Protein AF-A0A8S9ZVT7-F1 (afdb_monomer_lite)

pLDDT: mean 70.71, std 16.72, range [32.19, 93.0]

Secondary structure (DSSP, 8-state):
-------EEEEBTTT--EEEEPTTT------------HHHHHHHHTTSTTEEEEEEEEEEEEEEEEEEETT-S--EEEEEEEEEEEEEEEEE--------------

Structure (mmCIF, N/CA/C/O backbone):
data_AF-A0A8S9ZVT7-F1
#
_entry.id   AF-A0A8S9ZVT7-F1
#
loop_
_atom_site.group_PDB
_atom_site.id
_atom_site.type_symbol
_atom_site.label_atom_id
_atom_site.label_alt_id
_atom_site.label_comp_id
_atom_site.label_asym_id
_atom_site.label_entity_id
_atom_site.label_seq_id
_atom_site.pdbx_PDB_ins_code
_atom_site.Cartn_x
_atom_site.Cartn_y
_atom_site.Cartn_z
_atom_site.occupancy
_atom_site.B_iso_or_equiv
_atom_site.auth_seq_id
_atom_site.auth_comp_id
_atom_site.auth_asym_id
_atom_site.auth_atom_id
_atom_site.pdbx_PDB_model_num
ATOM 1 N N . ASN A 1 1 ? 22.870 16.743 -2.701 1.00 32.75 1 ASN A N 1
ATOM 2 C CA . ASN A 1 1 ? 21.561 17.256 -2.237 1.00 32.75 1 ASN A CA 1
ATOM 3 C C . ASN A 1 1 ? 20.434 16.301 -2.617 1.00 32.75 1 ASN A C 1
ATOM 5 O O . ASN A 1 1 ? 19.652 16.605 -3.507 1.00 32.75 1 ASN A O 1
ATOM 9 N N . TYR A 1 2 ? 20.340 15.146 -1.952 1.00 32.19 2 TYR A N 1
ATOM 10 C CA . TYR A 1 2 ? 19.190 14.242 -2.072 1.00 32.19 2 TYR A CA 1
ATOM 11 C C . TYR A 1 2 ? 18.214 14.580 -0.942 1.00 32.19 2 TYR A C 1
ATOM 13 O O . TYR A 1 2 ? 18.304 14.031 0.151 1.00 32.19 2 TYR A O 1
ATOM 21 N N . LYS A 1 3 ? 17.343 15.571 -1.168 1.00 34.44 3 LYS A N 1
ATOM 22 C CA . LYS A 1 3 ? 16.241 15.876 -0.246 1.00 34.44 3 LYS A CA 1
ATOM 23 C C . LYS A 1 3 ? 15.295 14.673 -0.237 1.00 34.44 3 LYS A C 1
ATOM 25 O O . LYS A 1 3 ? 14.696 14.401 -1.270 1.00 34.44 3 LYS A O 1
ATOM 30 N N . ASN A 1 4 ? 15.231 13.970 0.895 1.00 43.09 4 ASN A N 1
ATOM 31 C CA . ASN A 1 4 ? 14.230 12.974 1.300 1.00 43.09 4 ASN A CA 1
ATOM 32 C C . ASN A 1 4 ? 13.422 12.364 0.144 1.00 43.09 4 ASN A C 1
ATOM 34 O O . ASN A 1 4 ? 12.259 12.694 -0.079 1.00 43.09 4 ASN A O 1
ATOM 38 N N . VAL A 1 5 ? 14.066 11.469 -0.602 1.00 47.78 5 VAL A N 1
ATOM 39 C CA . VAL A 1 5 ? 13.400 10.609 -1.580 1.00 47.78 5 VAL A CA 1
ATOM 40 C C . VAL A 1 5 ? 12.726 9.499 -0.779 1.00 47.78 5 VAL A C 1
ATOM 42 O O . VAL A 1 5 ? 13.372 8.518 -0.415 1.00 47.78 5 VAL A O 1
ATOM 45 N N . THR A 1 6 ? 11.443 9.659 -0.460 1.00 57.97 6 THR A N 1
ATOM 46 C CA . THR A 1 6 ? 10.650 8.568 0.117 1.00 57.97 6 THR A CA 1
ATOM 47 C C . THR A 1 6 ? 10.451 7.518 -0.970 1.00 57.97 6 THR A C 1
ATOM 49 O O . THR A 1 6 ? 9.569 7.641 -1.818 1.00 57.97 6 THR A O 1
ATOM 52 N N . ILE A 1 7 ? 11.322 6.508 -0.994 1.00 58.34 7 ILE A N 1
ATOM 53 C CA . ILE A 1 7 ? 11.128 5.329 -1.835 1.00 58.34 7 ILE A CA 1
ATOM 54 C C . ILE A 1 7 ? 9.928 4.580 -1.266 1.00 58.34 7 ILE A C 1
ATOM 56 O O . ILE A 1 7 ? 9.991 4.024 -0.170 1.00 58.34 7 ILE A O 1
ATOM 60 N N . LEU A 1 8 ? 8.835 4.570 -2.016 1.00 69.50 8 LEU A N 1
ATOM 61 C CA . LEU A 1 8 ? 7.634 3.843 -1.638 1.00 69.50 8 LEU A CA 1
ATOM 62 C C . LEU A 1 8 ? 7.718 2.441 -2.223 1.00 69.50 8 LEU A C 1
ATOM 64 O O . LEU A 1 8 ? 7.891 2.265 -3.433 1.00 69.50 8 LEU A O 1
ATOM 68 N N . ARG A 1 9 ? 7.609 1.448 -1.342 1.00 74.94 9 ARG A N 1
ATOM 69 C CA . ARG A 1 9 ? 7.396 0.057 -1.730 1.00 74.94 9 ARG A CA 1
ATOM 70 C C . ARG A 1 9 ? 5.899 -0.155 -1.906 1.00 74.94 9 ARG A C 1
ATOM 72 O O . ARG A 1 9 ? 5.117 0.218 -1.037 1.00 74.94 9 ARG A O 1
ATOM 79 N N . SER A 1 10 ? 5.519 -0.735 -3.031 1.00 87.38 10 SER A N 1
ATOM 80 C CA . SER A 1 10 ? 4.136 -1.085 -3.348 1.00 87.38 10 SER A CA 1
ATOM 81 C C . SER A 1 10 ? 4.099 -2.464 -4.012 1.00 87.38 10 SER A C 1
ATOM 83 O O . SER A 1 10 ? 5.127 -3.136 -4.096 1.00 87.38 10 SER A O 1
ATOM 85 N N . ILE A 1 11 ? 2.925 -2.896 -4.458 1.00 89.56 11 ILE A N 1
ATOM 86 C CA . ILE A 1 11 ? 2.687 -4.176 -5.121 1.00 89.56 11 ILE A CA 1
ATOM 87 C C . ILE A 1 11 ? 2.147 -3.891 -6.521 1.00 89.56 11 ILE A C 1
ATOM 89 O O . ILE A 1 11 ? 1.230 -3.083 -6.670 1.00 89.56 11 ILE A O 1
ATOM 93 N N . SER A 1 12 ? 2.722 -4.541 -7.530 1.00 91.38 12 SER A N 1
ATOM 94 C CA . SER A 1 12 ? 2.223 -4.544 -8.909 1.00 91.38 12 SER A CA 1
ATOM 95 C C . SER A 1 12 ? 0.922 -5.340 -8.999 1.00 91.38 12 SER A C 1
ATOM 97 O O . SER A 1 12 ? 0.839 -6.458 -8.497 1.00 91.38 12 SER A O 1
ATOM 99 N N . LYS A 1 13 ? -0.091 -4.792 -9.671 1.00 93.00 13 LYS A N 1
ATOM 100 C CA . LYS A 1 13 ? -1.354 -5.499 -9.915 1.00 93.00 13 LYS A CA 1
ATOM 101 C C . LYS A 1 13 ? -1.173 -6.666 -10.880 1.00 93.00 13 LYS A C 1
ATOM 103 O O . LYS A 1 13 ? -1.854 -7.674 -10.744 1.00 93.00 13 LYS A O 1
ATOM 108 N N . SER A 1 14 ? -0.296 -6.505 -11.868 1.00 91.25 14 SER A N 1
ATOM 109 C CA . SER A 1 14 ? -0.126 -7.485 -12.940 1.00 91.25 14 SER A CA 1
ATOM 110 C C . SER A 1 14 ? 0.690 -8.702 -12.505 1.00 91.25 14 SER A C 1
ATOM 112 O O . SER A 1 14 ? 0.447 -9.796 -13.006 1.00 91.25 14 SER A O 1
ATOM 114 N N . THR A 1 15 ? 1.650 -8.533 -11.590 1.00 89.94 15 THR A N 1
ATOM 115 C CA . THR A 1 15 ? 2.547 -9.623 -11.165 1.00 89.94 15 THR A CA 1
ATOM 116 C C . THR A 1 15 ? 2.471 -9.968 -9.684 1.00 89.94 15 THR A C 1
ATOM 118 O O . THR A 1 15 ? 3.109 -10.932 -9.271 1.00 89.94 15 THR A O 1
ATOM 121 N N . GLU A 1 16 ? 1.751 -9.185 -8.877 1.00 89.50 16 GLU A N 1
ATOM 122 C CA . GLU A 1 16 ? 1.674 -9.323 -7.412 1.00 89.50 16 GLU A CA 1
ATOM 123 C C . GLU A 1 16 ? 3.038 -9.213 -6.701 1.00 89.50 16 GLU A C 1
ATOM 125 O O . GLU A 1 16 ? 3.183 -9.525 -5.520 1.00 89.50 16 GLU A O 1
ATOM 130 N N . GLN A 1 17 ? 4.063 -8.719 -7.402 1.00 88.81 17 GLN A N 1
ATOM 131 C CA . GLN A 1 17 ? 5.409 -8.554 -6.862 1.00 88.81 17 GLN A CA 1
ATOM 132 C C . GLN A 1 17 ? 5.608 -7.174 -6.241 1.00 88.81 17 GLN A C 1
ATOM 134 O O . GLN A 1 17 ? 4.980 -6.186 -6.629 1.00 88.81 17 GLN A O 1
ATOM 139 N N . SER A 1 18 ? 6.550 -7.097 -5.299 1.00 87.81 18 SER A N 1
ATOM 140 C CA . SER A 1 18 ? 6.992 -5.826 -4.730 1.00 87.81 18 SER A CA 1
ATOM 141 C C . SER A 1 18 ? 7.698 -4.962 -5.776 1.00 87.81 18 SER A C 1
ATOM 143 O O . SER A 1 18 ? 8.582 -5.427 -6.497 1.00 87.81 18 SER A O 1
ATOM 145 N N . VAL A 1 19 ? 7.339 -3.683 -5.819 1.00 87.25 19 VAL A N 1
ATOM 146 C CA . VAL A 1 19 ? 7.861 -2.702 -6.777 1.00 87.25 19 VAL A CA 1
ATOM 147 C C . VAL A 1 19 ? 8.306 -1.428 -6.078 1.00 87.25 19 VAL A C 1
ATOM 149 O O . VAL A 1 19 ? 7.817 -1.086 -4.997 1.00 87.25 19 VAL A O 1
ATOM 152 N N . TYR A 1 20 ? 9.226 -0.713 -6.722 1.00 82.94 20 TYR A N 1
ATOM 153 C CA . TYR A 1 20 ? 9.694 0.589 -6.270 1.00 82.94 20 TYR A CA 1
ATOM 154 C C . TYR A 1 20 ? 9.077 1.702 -7.106 1.00 82.94 20 TYR A C 1
ATOM 156 O O . TYR A 1 20 ? 9.123 1.677 -8.339 1.00 82.94 20 TYR A O 1
ATOM 164 N N . LEU A 1 21 ? 8.537 2.703 -6.415 1.00 77.19 21 LEU A N 1
ATOM 165 C CA . LEU A 1 21 ? 8.021 3.915 -7.037 1.00 77.19 21 LEU A CA 1
ATOM 166 C C . LEU A 1 21 ? 9.091 4.997 -7.003 1.00 77.19 21 LEU A C 1
ATOM 168 O O . LEU A 1 21 ? 9.556 5.393 -5.933 1.00 77.19 21 LEU A O 1
ATOM 172 N N . HIS A 1 22 ? 9.492 5.465 -8.184 1.00 67.12 22 HIS A N 1
ATOM 173 C CA . HIS A 1 22 ? 10.507 6.499 -8.304 1.00 67.12 22 HIS A CA 1
ATOM 174 C C . HIS A 1 22 ? 9.853 7.894 -8.285 1.00 67.12 22 HIS A C 1
ATOM 176 O O . HIS A 1 22 ? 9.095 8.225 -9.201 1.00 67.12 22 HIS A O 1
ATOM 182 N N . PRO A 1 23 ? 10.161 8.761 -7.305 1.00 64.12 23 PRO A N 1
ATOM 183 C CA . PRO A 1 23 ? 9.426 10.014 -7.101 1.00 64.12 23 PRO A CA 1
ATOM 184 C C . PRO A 1 23 ? 9.638 11.067 -8.199 1.00 64.12 23 PRO A C 1
ATOM 186 O O . PRO A 1 23 ? 8.905 12.049 -8.251 1.00 64.12 23 PRO A O 1
ATOM 189 N N . GLN A 1 24 ? 10.615 10.884 -9.095 1.00 66.69 24 GLN A N 1
ATOM 190 C CA . GLN A 1 24 ? 10.804 11.790 -10.239 1.00 66.69 24 GLN A CA 1
ATOM 191 C C . GLN A 1 24 ? 9.754 11.601 -11.342 1.00 66.69 24 GLN A C 1
ATOM 193 O O . GLN A 1 24 ? 9.502 12.540 -12.092 1.00 66.69 24 GLN A O 1
ATOM 198 N N . HIS A 1 25 ? 9.136 10.421 -11.438 1.00 63.84 25 HIS A N 1
ATOM 199 C CA . HIS A 1 25 ? 8.148 10.120 -12.481 1.00 63.84 25 HIS A CA 1
ATOM 200 C C . HIS A 1 25 ? 6.710 10.180 -11.973 1.00 63.84 25 HIS A C 1
ATOM 202 O O . HIS A 1 25 ? 5.780 10.226 -12.777 1.00 63.84 25 HIS A O 1
ATOM 208 N N . SER A 1 26 ? 6.526 10.231 -10.652 1.00 64.81 26 SER A N 1
ATOM 209 C CA . SER A 1 26 ? 5.208 10.094 -10.054 1.00 64.81 26 SER A CA 1
ATOM 210 C C . SER A 1 26 ? 5.080 10.937 -8.793 1.00 64.81 26 SER A C 1
ATOM 212 O O . SER A 1 26 ? 5.772 10.719 -7.798 1.00 64.81 26 SER A O 1
ATOM 214 N N . LYS A 1 27 ? 4.167 11.910 -8.834 1.00 73.75 27 LYS A N 1
ATOM 215 C CA . LYS A 1 27 ? 3.747 12.677 -7.659 1.00 73.75 27 LYS A CA 1
ATOM 216 C C . LYS A 1 27 ? 2.480 12.038 -7.111 1.00 73.75 27 LYS A C 1
ATOM 218 O O . LYS A 1 27 ? 1.408 12.213 -7.683 1.00 73.75 27 LYS A O 1
ATOM 223 N N . PHE A 1 28 ? 2.614 11.294 -6.021 1.00 74.62 28 PHE A N 1
ATOM 224 C CA . PHE A 1 28 ? 1.477 10.720 -5.312 1.00 74.62 28 PHE A CA 1
ATOM 225 C C . PHE A 1 28 ? 1.212 11.506 -4.036 1.00 74.62 28 PHE A C 1
ATOM 227 O O . PHE A 1 28 ? 2.144 11.840 -3.306 1.00 74.62 28 PHE A O 1
ATOM 234 N N . GLN A 1 29 ? -0.061 11.759 -3.757 1.00 76.38 29 GLN A N 1
ATOM 235 C CA . GLN A 1 29 ? -0.500 12.078 -2.408 1.00 76.38 29 GLN A CA 1
ATOM 236 C C . GLN A 1 29 ? -0.759 10.752 -1.699 1.00 76.38 29 GLN A C 1
ATOM 238 O O . GLN A 1 29 ? -1.537 9.935 -2.190 1.00 76.38 29 GLN A O 1
ATOM 243 N N . ILE A 1 30 ? -0.052 10.523 -0.598 1.00 78.31 30 ILE A N 1
ATOM 244 C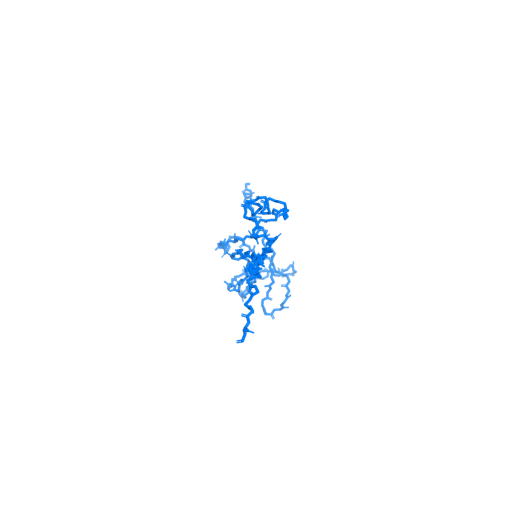 CA . ILE A 1 30 ? -0.122 9.280 0.163 1.00 78.31 30 ILE A CA 1
ATOM 245 C C . ILE A 1 30 ? -0.479 9.628 1.591 1.00 78.31 30 ILE A C 1
ATOM 247 O O . ILE A 1 30 ? 0.142 10.506 2.191 1.00 78.31 30 ILE A O 1
ATOM 251 N N . THR A 1 31 ? -1.461 8.907 2.110 1.00 81.44 31 THR A N 1
ATOM 252 C CA . THR A 1 31 ? -1.978 9.074 3.462 1.00 81.44 31 THR A CA 1
ATOM 253 C C . THR A 1 31 ? -1.919 7.716 4.131 1.00 81.44 31 THR A C 1
ATOM 255 O O . THR A 1 31 ? -2.433 6.742 3.587 1.00 81.44 31 THR A O 1
ATOM 258 N N . PHE A 1 32 ? -1.283 7.647 5.293 1.00 80.62 32 PHE A N 1
ATOM 259 C CA . PHE A 1 32 ? -1.297 6.465 6.144 1.00 80.62 32 PHE A CA 1
ATOM 260 C C . PHE A 1 32 ? -2.078 6.798 7.410 1.00 80.62 32 PHE A C 1
ATOM 262 O O . PHE A 1 32 ? -2.036 7.936 7.877 1.00 80.62 32 PHE A O 1
ATOM 269 N N . CYS A 1 33 ? -2.742 5.804 7.988 1.00 78.25 33 CYS A N 1
ATOM 270 C CA . CYS A 1 33 ? -3.140 5.854 9.378 1.00 78.25 33 CYS A CA 1
ATOM 271 C C . CYS A 1 33 ? -1.882 6.057 10.213 1.00 78.25 33 CYS A C 1
ATOM 273 O O . CYS A 1 33 ? -0.924 5.283 10.113 1.00 78.25 33 CYS A O 1
ATOM 275 N N . GLU A 1 34 ? -1.882 7.113 11.017 1.00 72.19 34 GLU A N 1
ATOM 276 C CA . GLU A 1 34 ? -0.874 7.276 12.043 1.00 72.19 34 GLU A CA 1
ATOM 277 C C . GLU A 1 34 ? -0.996 6.072 12.974 1.00 72.19 34 GLU A C 1
ATOM 279 O O . GLU A 1 34 ? -2.065 5.790 13.514 1.00 72.19 34 GLU A O 1
ATOM 284 N N . SER A 1 35 ? 0.092 5.322 13.128 1.00 59.38 35 SER A N 1
ATOM 285 C CA . SER A 1 35 ? 0.203 4.285 14.146 1.00 59.38 35 SER A CA 1
ATOM 286 C C . SER A 1 35 ? 0.357 4.956 15.510 1.00 59.38 35 SER A C 1
ATOM 288 O O . SER A 1 35 ? 1.353 4.755 16.201 1.00 59.38 35 SER A O 1
ATOM 290 N N . SER A 1 36 ? -0.596 5.813 15.883 1.00 50.25 36 SER A N 1
ATOM 291 C CA . SER A 1 36 ? -0.818 6.113 17.282 1.00 50.25 36 SER A CA 1
ATOM 292 C C . SER A 1 36 ? -1.172 4.776 17.905 1.00 50.25 36 SER A C 1
ATOM 294 O O . SER A 1 36 ? -2.131 4.136 17.465 1.00 50.25 36 SER A O 1
ATOM 296 N N . SER A 1 37 ? -0.368 4.336 18.873 1.00 49.12 37 SER A N 1
ATOM 297 C CA . SER A 1 37 ? -0.772 3.287 19.798 1.00 49.12 37 SER A CA 1
ATOM 298 C C . SER A 1 37 ? -2.243 3.504 20.135 1.00 49.12 37 SER A C 1
ATOM 300 O O . SER A 1 37 ? -2.669 4.651 20.308 1.00 49.12 37 SER A O 1
ATOM 302 N N . ASP A 1 38 ? -3.024 2.426 20.194 1.00 51.12 38 ASP A N 1
ATOM 303 C CA . ASP A 1 38 ? -4.460 2.465 20.495 1.00 51.12 38 ASP A CA 1
ATOM 304 C C . ASP A 1 38 ? -4.795 3.417 21.669 1.00 51.12 38 ASP A C 1
ATOM 306 O O . ASP A 1 38 ? -5.904 3.919 21.776 1.00 51.12 38 ASP A O 1
ATOM 310 N N . GLU A 1 39 ? -3.826 3.715 22.533 1.00 51.00 39 GLU A N 1
ATOM 311 C CA . GLU A 1 39 ? -3.832 4.669 23.637 1.00 51.00 39 GLU A CA 1
ATOM 312 C C . GLU A 1 39 ? -4.293 6.103 23.294 1.00 51.00 39 GLU A C 1
ATOM 314 O O . GLU A 1 39 ? -5.234 6.560 23.937 1.00 51.00 39 GLU A O 1
ATOM 319 N N . ILE A 1 40 ? -3.730 6.814 22.302 1.00 52.44 40 ILE A N 1
ATOM 320 C CA . ILE A 1 40 ? -4.046 8.256 22.099 1.00 52.44 40 ILE A CA 1
ATOM 321 C C . ILE A 1 40 ? -5.435 8.450 21.475 1.00 52.44 40 ILE A C 1
ATOM 323 O O . ILE A 1 40 ? -6.201 9.332 21.874 1.00 52.44 40 ILE A O 1
ATOM 327 N N . PHE A 1 41 ? -5.800 7.606 20.507 1.00 54.44 41 PHE A N 1
ATOM 328 C CA . PHE A 1 41 ? -7.137 7.655 19.916 1.00 54.44 41 PHE A CA 1
ATOM 329 C C . PHE A 1 41 ? -8.197 7.196 20.930 1.00 54.44 41 PHE A C 1
ATOM 331 O O . PHE A 1 41 ? -9.252 7.822 21.040 1.00 54.44 41 PHE A O 1
ATOM 338 N N . ASN A 1 42 ? -7.885 6.189 21.760 1.00 54.00 42 ASN A N 1
ATOM 339 C CA . ASN A 1 42 ? -8.755 5.802 22.869 1.00 54.00 42 ASN A CA 1
ATOM 340 C C . ASN A 1 42 ? -8.861 6.885 23.951 1.00 54.00 42 ASN A C 1
ATOM 342 O O . ASN A 1 42 ? -9.899 6.956 24.589 1.00 54.00 42 ASN A O 1
ATOM 346 N N . GLU A 1 43 ? -7.860 7.736 24.187 1.00 57.22 43 GLU A N 1
ATOM 347 C CA . GLU A 1 43 ? -7.976 8.842 25.154 1.00 57.22 43 GLU A CA 1
ATOM 348 C C . GLU A 1 43 ? -9.006 9.893 24.729 1.00 57.22 43 GLU A C 1
ATOM 350 O O . GLU A 1 43 ? -9.831 10.299 25.546 1.00 57.22 43 GLU A O 1
ATOM 355 N N . ASN A 1 44 ? -9.038 10.261 23.446 1.00 57.94 44 ASN A N 1
ATOM 356 C CA . ASN A 1 44 ? -10.059 11.178 22.928 1.00 57.94 44 ASN A CA 1
ATOM 357 C C . ASN A 1 44 ? -11.452 10.529 22.868 1.00 57.94 44 ASN A C 1
ATOM 359 O O . ASN A 1 44 ? -12.457 11.209 23.072 1.00 57.94 44 ASN A O 1
ATOM 363 N N . ILE A 1 45 ? -11.509 9.213 22.637 1.00 56.56 45 ILE A N 1
ATOM 364 C CA . ILE A 1 45 ? -12.745 8.420 22.650 1.00 56.56 45 ILE A CA 1
ATOM 365 C C . ILE A 1 45 ? -13.265 8.169 24.072 1.00 56.56 45 ILE A C 1
ATOM 367 O O . ILE A 1 45 ? -14.473 8.144 24.268 1.00 56.56 45 ILE A O 1
ATOM 371 N N . LYS A 1 46 ? -12.394 8.033 25.080 1.00 53.84 46 LYS A N 1
ATOM 372 C CA . LYS A 1 46 ? -12.769 7.801 26.490 1.00 53.84 46 LYS A CA 1
ATOM 373 C C . LYS A 1 46 ? -13.604 8.931 27.100 1.00 53.84 46 LYS A C 1
ATOM 375 O O . LYS A 1 46 ? -14.206 8.717 28.148 1.00 53.84 46 LYS A O 1
ATOM 380 N N . ASN A 1 47 ? -13.652 10.103 26.465 1.00 55.78 47 ASN A N 1
ATOM 381 C CA . ASN A 1 47 ? -14.573 11.176 26.847 1.00 55.78 47 ASN A CA 1
ATOM 382 C C . ASN A 1 47 ? -16.034 10.870 26.476 1.00 55.78 47 ASN A C 1
ATOM 384 O O . ASN A 1 47 ? -16.939 11.516 26.999 1.00 55.78 47 ASN A O 1
ATOM 388 N N . ASP A 1 48 ? -16.272 9.887 25.607 1.00 57.16 48 ASP A N 1
ATOM 389 C CA . ASP A 1 48 ? -17.594 9.356 25.313 1.00 57.16 48 ASP A CA 1
ATOM 390 C C . ASP A 1 48 ? -17.781 8.022 26.050 1.00 57.16 48 ASP A C 1
ATOM 392 O O . ASP A 1 48 ? -17.229 6.986 25.675 1.00 57.16 48 ASP A O 1
ATOM 396 N N . GLU A 1 49 ? -18.578 8.039 27.122 1.00 60.34 49 GLU A N 1
ATOM 397 C CA . GLU A 1 49 ? -18.843 6.867 27.972 1.00 60.34 49 GLU A CA 1
ATOM 398 C C . GLU A 1 49 ? -19.402 5.650 27.208 1.00 60.34 49 GLU A C 1
ATOM 400 O O . GLU A 1 49 ? -19.438 4.535 27.746 1.00 60.34 49 GLU A O 1
ATOM 405 N N . CYS A 1 50 ? -19.886 5.853 25.980 1.00 62.69 50 CYS A N 1
ATOM 406 C CA . CYS A 1 50 ? -20.474 4.812 25.151 1.00 62.69 50 CYS A CA 1
ATOM 407 C C . CYS A 1 50 ? -19.499 4.229 24.123 1.00 62.69 50 CYS A C 1
ATOM 409 O O . CYS A 1 50 ? -19.816 3.194 23.540 1.00 62.69 50 CYS A O 1
ATOM 411 N N . ALA A 1 51 ? -18.328 4.818 23.891 1.00 62.44 51 ALA A N 1
ATOM 412 C CA . ALA A 1 51 ? -17.377 4.310 22.909 1.00 62.44 51 ALA A CA 1
ATOM 413 C C . ALA A 1 51 ? -16.321 3.398 23.569 1.00 62.44 51 ALA A C 1
ATOM 415 O O . ALA A 1 51 ? -15.754 3.706 24.614 1.00 62.44 51 ALA A O 1
ATOM 416 N N . VAL A 1 52 ? -16.106 2.207 23.000 1.00 66.00 52 VAL A N 1
ATOM 417 C CA . VAL A 1 52 ? -15.360 1.110 23.658 1.00 66.00 52 VAL A CA 1
ATOM 418 C C . VAL A 1 52 ? -13.932 1.008 23.156 1.00 66.00 52 VAL A C 1
ATOM 420 O O . VAL A 1 52 ? -13.008 0.782 23.932 1.00 66.00 52 VAL A O 1
ATOM 423 N N . ASN A 1 53 ? -13.786 1.091 21.842 1.00 65.62 53 ASN A N 1
ATOM 424 C CA . ASN A 1 53 ? -12.527 1.074 21.127 1.00 65.62 53 ASN A CA 1
ATOM 425 C C . ASN A 1 53 ? -12.779 1.595 19.711 1.00 65.62 53 ASN A C 1
ATOM 427 O O . ASN A 1 53 ? -13.925 1.716 19.259 1.00 65.62 53 ASN A O 1
ATOM 431 N N . ALA A 1 54 ? -11.698 1.859 18.997 1.00 69.56 54 ALA A N 1
ATOM 432 C CA . ALA A 1 54 ? -11.757 2.049 17.568 1.00 69.56 54 ALA A CA 1
ATOM 433 C C . ALA A 1 54 ? -10.605 1.327 16.890 1.00 69.56 54 ALA A C 1
ATOM 435 O O . ALA A 1 54 ? -9.541 1.147 17.473 1.00 69.56 54 ALA A O 1
ATOM 436 N N . ASN A 1 55 ? -10.855 0.898 15.661 1.00 76.62 55 ASN A N 1
ATOM 437 C CA . ASN A 1 55 ? -9.877 0.222 14.831 1.00 76.62 55 ASN A CA 1
ATOM 438 C C . ASN A 1 55 ? -9.728 1.000 13.525 1.00 76.62 55 ASN A C 1
ATOM 440 O O . ASN A 1 55 ? -10.712 1.190 12.806 1.00 76.62 55 ASN A O 1
ATOM 444 N N . CYS A 1 56 ? -8.514 1.462 13.243 1.00 79.50 56 CYS A N 1
ATOM 445 C CA . CYS A 1 56 ? -8.200 2.240 12.054 1.00 79.50 56 CYS A CA 1
ATOM 446 C C . CYS A 1 56 ? -7.464 1.382 11.027 1.00 79.50 56 CYS A C 1
ATOM 448 O O . CYS A 1 56 ? -6.531 0.652 11.354 1.00 79.50 56 CYS A O 1
ATOM 450 N N . ALA A 1 57 ? -7.872 1.488 9.766 1.00 84.88 57 ALA A N 1
ATOM 451 C CA . ALA A 1 57 ? -7.269 0.769 8.657 1.00 84.88 57 ALA A CA 1
ATOM 452 C C . ALA A 1 57 ? -6.983 1.711 7.485 1.00 84.88 57 ALA A C 1
ATOM 454 O O . ALA A 1 57 ? -7.773 2.602 7.162 1.00 84.88 57 ALA A O 1
ATOM 455 N N . ASN A 1 58 ? -5.850 1.479 6.822 1.00 85.69 58 ASN A N 1
ATOM 456 C CA . ASN A 1 58 ? -5.505 2.177 5.589 1.00 85.69 58 ASN A CA 1
ATOM 457 C C . ASN A 1 58 ? -6.480 1.779 4.475 1.00 85.69 58 ASN A C 1
ATOM 459 O O . ASN A 1 58 ? -6.706 0.592 4.230 1.00 85.69 58 ASN A O 1
ATOM 463 N N . ILE A 1 59 ? -6.992 2.767 3.748 1.00 88.69 59 ILE A N 1
ATOM 464 C CA . ILE A 1 59 ? -7.701 2.554 2.490 1.00 88.69 59 ILE A CA 1
ATOM 465 C C . ILE A 1 59 ? -6.683 2.603 1.357 1.00 88.69 59 ILE A C 1
ATOM 467 O O . ILE A 1 59 ? -5.918 3.561 1.220 1.00 88.69 59 ILE A O 1
ATOM 471 N N . TYR A 1 60 ? -6.720 1.584 0.504 1.00 90.38 60 TYR A N 1
ATOM 472 C CA . TYR A 1 60 ? -5.819 1.457 -0.630 1.00 90.38 60 TYR A CA 1
ATOM 473 C C . TYR A 1 60 ? -6.536 1.661 -1.963 1.00 90.38 60 TYR A C 1
ATOM 475 O O . TYR A 1 60 ? -7.708 1.318 -2.127 1.00 90.38 60 TYR A O 1
ATOM 483 N N . ARG A 1 61 ? -5.799 2.167 -2.953 1.00 90.19 61 ARG A N 1
ATOM 484 C CA . ARG A 1 61 ? -6.261 2.334 -4.332 1.00 90.19 61 ARG A CA 1
ATOM 485 C C . ARG A 1 61 ? -5.206 1.857 -5.320 1.00 90.19 61 ARG A C 1
ATOM 487 O O . ARG A 1 61 ? -4.015 2.086 -5.136 1.00 90.19 61 ARG A O 1
ATOM 494 N N . TRP A 1 62 ? -5.675 1.256 -6.410 1.00 91.62 62 TRP A N 1
ATOM 495 C CA . TRP A 1 62 ? -4.853 0.964 -7.579 1.00 91.62 62 TRP A CA 1
ATOM 496 C C . TRP A 1 62 ? -4.616 2.229 -8.409 1.00 91.62 62 TRP A C 1
ATOM 498 O O . TRP A 1 62 ? -5.573 2.868 -8.858 1.00 91.62 62 TRP A O 1
ATOM 508 N N . VAL A 1 63 ? -3.351 2.575 -8.638 1.00 88.69 63 VAL A N 1
ATOM 509 C CA . VAL A 1 63 ? -2.937 3.762 -9.401 1.00 88.69 63 VAL A CA 1
ATOM 510 C C . VAL A 1 63 ? -2.008 3.349 -10.533 1.00 88.69 63 VAL A C 1
ATOM 512 O O . VAL A 1 63 ? -1.062 2.610 -10.300 1.00 88.69 63 VAL A O 1
ATOM 515 N N . ASN A 1 64 ? -2.273 3.822 -11.751 1.00 89.81 64 ASN A N 1
ATOM 516 C CA . ASN A 1 64 ? -1.428 3.549 -12.913 1.00 89.81 64 ASN A CA 1
ATOM 517 C C . ASN A 1 64 ? -0.173 4.431 -12.884 1.00 89.81 64 ASN A C 1
ATOM 519 O O . ASN A 1 64 ? -0.291 5.650 -12.740 1.00 89.81 64 ASN A O 1
ATOM 523 N N . THR A 1 65 ? 1.008 3.835 -13.012 1.00 87.38 65 THR A N 1
ATOM 524 C CA . THR A 1 65 ? 2.281 4.557 -12.979 1.00 87.38 65 THR A CA 1
ATOM 525 C C . THR A 1 65 ? 3.409 3.765 -13.626 1.00 87.38 65 THR A C 1
ATOM 527 O O . THR A 1 65 ? 3.372 2.541 -13.716 1.00 87.38 65 THR A O 1
ATOM 530 N N . LEU A 1 66 ? 4.482 4.473 -13.981 1.00 86.81 66 LEU A N 1
ATOM 531 C CA . LEU A 1 66 ? 5.766 3.848 -14.254 1.00 86.81 66 LEU A CA 1
ATOM 532 C C . LEU A 1 66 ? 6.357 3.277 -12.962 1.00 86.81 66 LEU A C 1
ATOM 534 O O . LEU A 1 66 ? 6.502 3.989 -11.964 1.00 86.81 66 LEU A O 1
ATOM 538 N N . ILE A 1 67 ? 6.695 1.994 -13.001 1.00 85.56 67 ILE A N 1
ATOM 539 C CA . ILE A 1 67 ? 7.286 1.231 -11.904 1.00 85.56 67 ILE A CA 1
ATOM 540 C C . ILE A 1 67 ? 8.599 0.603 -12.338 1.00 85.56 67 ILE A C 1
ATOM 542 O O . ILE A 1 67 ? 8.858 0.421 -13.528 1.00 85.56 67 ILE A O 1
ATOM 546 N N . ARG A 1 68 ? 9.405 0.217 -11.350 1.00 84.69 68 ARG A N 1
ATOM 547 C CA . ARG A 1 68 ? 10.612 -0.575 -11.559 1.00 84.69 68 ARG A CA 1
ATOM 548 C C . ARG A 1 68 ? 10.643 -1.742 -10.574 1.00 84.69 68 ARG A C 1
ATOM 550 O O . ARG A 1 68 ? 10.500 -1.544 -9.364 1.00 84.69 68 ARG A O 1
ATOM 557 N N . TYR A 1 69 ? 10.849 -2.952 -11.087 1.00 82.38 69 TYR A N 1
ATOM 558 C CA . TYR A 1 69 ? 11.092 -4.131 -10.252 1.00 82.38 69 TYR A CA 1
ATOM 559 C C . TYR A 1 69 ? 12.497 -4.087 -9.647 1.00 82.38 69 TYR A C 1
ATOM 561 O O . TYR A 1 69 ? 13.422 -3.538 -10.246 1.00 82.38 69 TYR A O 1
ATOM 569 N N . SER A 1 70 ? 12.678 -4.707 -8.477 1.00 75.25 70 SER A N 1
ATOM 570 C CA . SER A 1 70 ? 13.953 -4.720 -7.739 1.00 75.25 70 SER A CA 1
ATOM 571 C C . SER A 1 70 ? 15.156 -5.192 -8.562 1.00 75.25 70 SER A C 1
ATOM 573 O O . SER A 1 70 ? 16.267 -4.722 -8.333 1.00 75.25 70 SER A O 1
ATOM 575 N N . HIS A 1 71 ? 14.935 -6.095 -9.520 1.00 78.44 71 HIS A N 1
ATOM 576 C CA . HIS A 1 71 ? 15.979 -6.722 -10.334 1.00 78.44 71 HIS A CA 1
ATOM 577 C C . HIS A 1 71 ? 15.948 -6.311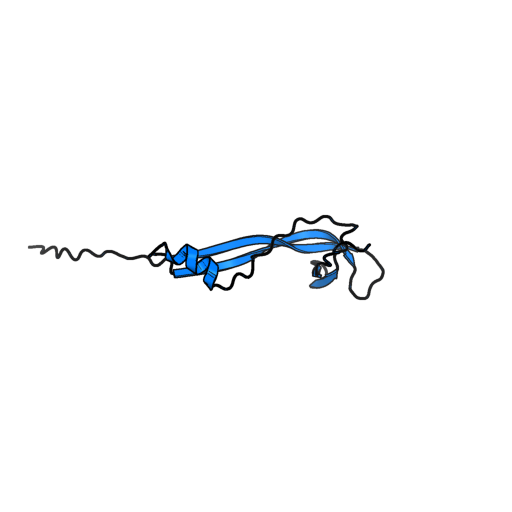 -11.815 1.00 78.44 71 HIS A C 1
ATOM 579 O O . HIS A 1 71 ? 16.668 -6.899 -12.614 1.00 78.44 71 HIS A O 1
ATOM 585 N N . SER A 1 72 ? 15.137 -5.316 -12.192 1.00 79.56 72 SER A N 1
ATOM 586 C CA . SER A 1 72 ? 15.046 -4.834 -13.577 1.00 79.56 72 SER A CA 1
ATOM 587 C C . SER A 1 72 ? 15.677 -3.449 -13.725 1.00 79.56 72 SER A C 1
ATOM 589 O O . SER A 1 72 ? 15.641 -2.642 -12.793 1.00 79.56 72 SER A O 1
ATOM 591 N N . SER A 1 73 ? 16.269 -3.152 -14.881 1.00 78.75 73 SER A N 1
ATOM 592 C CA . SER A 1 73 ? 16.652 -1.789 -15.287 1.00 78.75 73 SER A CA 1
ATOM 593 C C . SER A 1 73 ? 15.490 -1.006 -15.885 1.00 78.75 73 SER A C 1
ATOM 595 O O . SER A 1 73 ? 15.526 0.224 -15.894 1.00 78.75 73 SER A O 1
ATOM 597 N N . ASP A 1 74 ? 14.472 -1.716 -16.360 1.00 84.12 74 ASP A N 1
ATOM 598 C CA . ASP A 1 74 ? 13.463 -1.155 -17.241 1.00 84.12 74 ASP A CA 1
ATOM 599 C C . ASP A 1 74 ? 12.270 -0.649 -16.438 1.00 84.12 74 ASP A C 1
ATOM 601 O O . ASP A 1 74 ? 11.836 -1.267 -15.458 1.00 84.12 74 ASP A O 1
ATOM 605 N N . TYR A 1 75 ? 11.739 0.489 -16.878 1.00 84.12 75 TYR A N 1
ATOM 606 C CA . TYR A 1 75 ? 10.480 1.011 -16.375 1.00 84.12 75 TYR A CA 1
ATOM 607 C C . TYR A 1 75 ? 9.338 0.428 -17.187 1.00 84.12 75 TYR A C 1
ATOM 609 O O . TYR A 1 75 ? 9.355 0.472 -18.417 1.00 84.12 75 TYR A O 1
ATOM 617 N N . ILE A 1 76 ? 8.322 -0.064 -16.493 1.00 87.50 76 ILE A N 1
ATOM 618 C CA . ILE A 1 76 ? 7.087 -0.520 -17.122 1.00 87.50 76 ILE A CA 1
ATOM 619 C C . ILE A 1 76 ? 5.912 0.267 -16.563 1.00 87.50 76 ILE A C 1
ATOM 621 O O . ILE A 1 76 ? 5.958 0.730 -15.425 1.00 87.50 76 ILE A O 1
ATOM 625 N N . ASN A 1 77 ? 4.865 0.430 -17.361 1.00 88.88 77 ASN A N 1
ATOM 626 C CA . ASN A 1 77 ? 3.629 1.040 -16.896 1.00 88.88 77 ASN A CA 1
ATOM 627 C C . ASN A 1 77 ? 2.727 -0.041 -16.293 1.00 88.88 77 ASN A C 1
ATOM 629 O O . ASN A 1 77 ? 2.390 -0.998 -16.988 1.00 88.88 77 ASN A O 1
ATOM 633 N N . ASP A 1 78 ? 2.346 0.110 -15.029 1.00 90.94 78 ASP A N 1
ATOM 634 C CA . ASP A 1 78 ? 1.478 -0.841 -14.335 1.00 90.94 78 ASP A CA 1
ATOM 635 C C . ASP A 1 78 ? 0.664 -0.159 -13.226 1.00 90.94 78 ASP A C 1
ATOM 637 O O . ASP A 1 78 ? 0.948 0.962 -12.796 1.00 90.94 78 ASP A O 1
ATOM 641 N N . PHE A 1 79 ? -0.359 -0.853 -12.735 1.00 91.69 79 PHE A N 1
ATOM 642 C CA . PHE A 1 79 ? -1.115 -0.432 -11.566 1.00 91.69 79 PHE A CA 1
ATOM 643 C C . PHE A 1 79 ? -0.419 -0.868 -10.280 1.00 91.69 79 PHE A C 1
ATOM 645 O O . PHE A 1 79 ? -0.031 -2.024 -10.133 1.00 91.69 79 PHE A O 1
ATOM 652 N N . VAL A 1 80 ? -0.341 0.044 -9.315 1.00 91.12 80 VAL A N 1
ATOM 653 C CA . VAL A 1 80 ? 0.237 -0.205 -7.992 1.00 91.12 80 VAL A CA 1
ATOM 654 C C . VAL A 1 80 ? -0.723 0.127 -6.869 1.00 91.12 80 VAL A C 1
ATOM 656 O O . VAL A 1 80 ? -1.563 1.017 -7.010 1.00 91.12 80 VAL A O 1
ATOM 659 N N . LEU A 1 81 ? -0.599 -0.591 -5.756 1.00 91.31 81 LEU A N 1
ATOM 660 C CA . LEU A 1 81 ? -1.448 -0.407 -4.586 1.00 91.31 81 LEU A CA 1
ATOM 661 C C . LEU A 1 81 ? -0.885 0.676 -3.656 1.00 91.31 81 LEU A C 1
ATOM 663 O O . LEU A 1 81 ? 0.140 0.479 -2.999 1.00 91.31 81 LEU A O 1
ATOM 667 N N . LEU A 1 82 ? -1.558 1.820 -3.583 1.00 88.44 82 LEU A N 1
ATOM 668 C CA . LEU A 1 82 ? -1.142 2.951 -2.754 1.00 88.44 82 LEU A CA 1
ATOM 669 C C . LEU A 1 82 ? -2.163 3.245 -1.654 1.00 88.44 82 LEU A C 1
ATOM 671 O O . LEU A 1 82 ? -3.361 3.216 -1.942 1.00 88.44 82 LEU A O 1
ATOM 675 N N . PRO A 1 83 ? -1.726 3.552 -0.421 1.00 87.19 83 PRO A N 1
ATOM 676 C C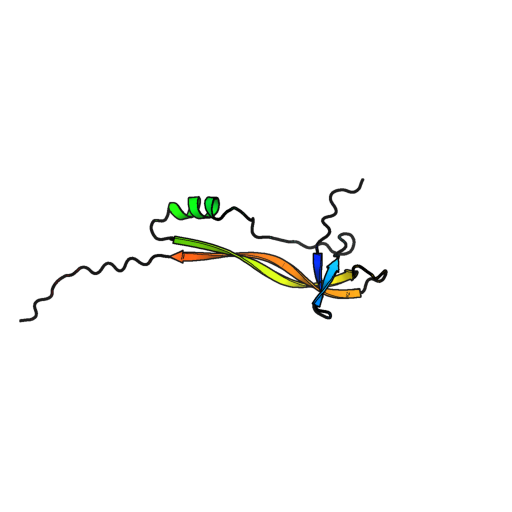A . PRO A 1 83 ? -2.621 4.019 0.624 1.00 87.19 83 PRO A CA 1
ATOM 677 C C . PRO A 1 83 ? -2.974 5.489 0.375 1.00 87.19 83 PRO A C 1
ATOM 679 O O . PRO A 1 83 ? -2.099 6.331 0.157 1.00 87.19 83 PRO A O 1
ATOM 682 N N . ILE A 1 84 ? -4.271 5.776 0.334 1.00 87.12 84 ILE A N 1
ATOM 683 C CA . ILE A 1 84 ? -4.804 7.096 -0.033 1.00 87.12 84 ILE A CA 1
ATOM 684 C C . ILE A 1 84 ? -5.544 7.773 1.112 1.00 87.12 84 ILE A C 1
ATOM 686 O O . ILE A 1 84 ? -5.691 8.994 1.097 1.00 87.12 84 ILE A O 1
ATOM 690 N N . ASP A 1 85 ? -6.005 6.991 2.084 1.00 85.50 85 ASP A N 1
ATOM 691 C CA . ASP A 1 85 ? -6.834 7.475 3.176 1.00 85.50 85 ASP A CA 1
ATOM 692 C C . ASP A 1 85 ? -6.743 6.537 4.388 1.00 85.50 85 ASP A C 1
ATOM 694 O O . ASP A 1 85 ? -6.219 5.422 4.290 1.00 85.50 85 ASP A O 1
ATOM 698 N N . CYS A 1 86 ? -7.278 6.982 5.518 1.00 84.25 86 CYS A N 1
ATOM 699 C CA . CYS A 1 86 ? -7.403 6.208 6.743 1.00 84.25 86 CYS A CA 1
ATOM 700 C C . CYS A 1 86 ? -8.864 6.197 7.198 1.00 84.25 86 CYS A C 1
ATOM 702 O O . CYS A 1 86 ? -9.481 7.249 7.351 1.00 84.25 86 CYS A O 1
ATOM 704 N N . LEU A 1 87 ? -9.414 5.009 7.450 1.00 83.62 87 LEU A N 1
ATOM 705 C CA . LEU A 1 87 ? -10.766 4.850 7.976 1.00 83.62 87 LEU A CA 1
ATOM 706 C C . LEU A 1 87 ? -10.718 4.222 9.362 1.00 83.62 87 LEU A C 1
ATOM 708 O O . LEU A 1 87 ? -10.173 3.134 9.526 1.00 83.62 87 LEU A O 1
ATOM 712 N N . CYS A 1 88 ? -11.352 4.875 10.332 1.00 79.44 88 CYS A N 1
ATOM 713 C CA . CYS A 1 88 ? -11.511 4.357 11.685 1.00 79.44 88 CYS A CA 1
ATOM 714 C C . CYS A 1 88 ? -12.950 3.898 11.921 1.00 79.44 88 CYS 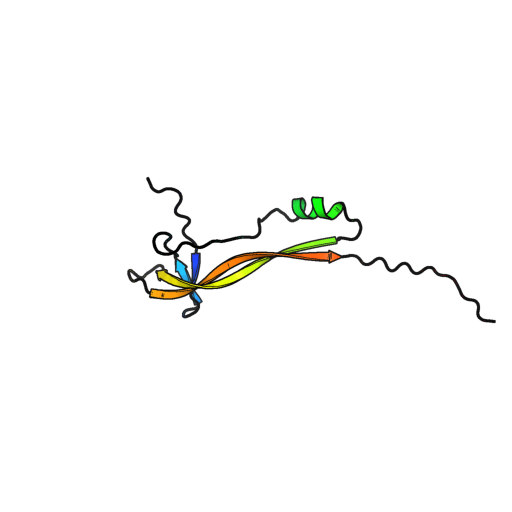A C 1
ATOM 716 O O . CYS A 1 88 ? -13.898 4.660 11.736 1.00 79.44 88 CYS A O 1
ATOM 718 N N . VAL A 1 89 ? -13.109 2.651 12.361 1.00 78.31 89 VAL A N 1
ATOM 719 C CA . VAL A 1 89 ? -14.388 2.096 12.812 1.00 78.31 89 VAL A CA 1
ATOM 720 C C . VAL A 1 89 ? -14.429 2.178 14.331 1.00 78.31 89 VAL A C 1
ATOM 722 O O . VAL A 1 89 ? -13.599 1.569 15.003 1.00 78.31 89 VAL A O 1
ATOM 725 N N . ILE A 1 90 ? -15.389 2.933 14.865 1.00 74.50 90 ILE A N 1
ATOM 726 C CA . ILE A 1 90 ? -15.620 3.083 16.307 1.00 74.50 90 ILE A CA 1
ATOM 727 C C . ILE A 1 90 ? -16.674 2.063 16.739 1.00 74.50 90 ILE A C 1
ATOM 729 O O . ILE A 1 90 ? -17.765 2.025 16.166 1.00 74.50 90 ILE A O 1
ATOM 733 N N . ASN A 1 91 ? -16.376 1.267 17.767 1.00 71.62 91 ASN A N 1
ATOM 734 C CA . ASN A 1 91 ? -17.360 0.370 18.364 1.00 71.62 91 ASN A CA 1
ATOM 735 C C . ASN A 1 91 ? -18.031 1.028 19.570 1.00 71.62 91 ASN A C 1
ATOM 737 O O . ASN A 1 91 ? -17.372 1.477 20.511 1.00 71.62 91 ASN A O 1
ATOM 741 N N . TRP A 1 92 ? -19.360 1.006 19.561 1.00 70.62 92 TRP A N 1
ATOM 742 C CA . TRP A 1 92 ? -20.206 1.597 20.591 1.00 70.62 92 TRP A CA 1
ATOM 743 C C . TRP A 1 92 ? -20.795 0.514 21.503 1.00 70.62 92 TRP A C 1
ATOM 745 O O . TRP A 1 92 ? -21.304 -0.506 21.039 1.00 70.62 92 TRP A O 1
ATOM 755 N N . LYS A 1 93 ? -20.776 0.746 22.816 1.00 67.00 93 LYS A N 1
ATOM 756 C CA . LYS A 1 93 ? -21.575 0.024 23.810 1.00 67.00 93 LYS A CA 1
ATOM 757 C C . LYS A 1 93 ? -22.966 0.643 23.837 1.00 67.00 93 LYS A C 1
ATOM 759 O O . LYS A 1 93 ? -23.166 1.738 24.353 1.00 67.00 93 LYS A O 1
ATOM 764 N N . GLN A 1 94 ? -23.949 -0.082 23.320 1.00 58.97 94 GLN A N 1
ATOM 765 C CA . GLN A 1 94 ? -25.349 0.312 23.429 1.00 58.97 94 GLN A CA 1
ATOM 766 C C . GLN A 1 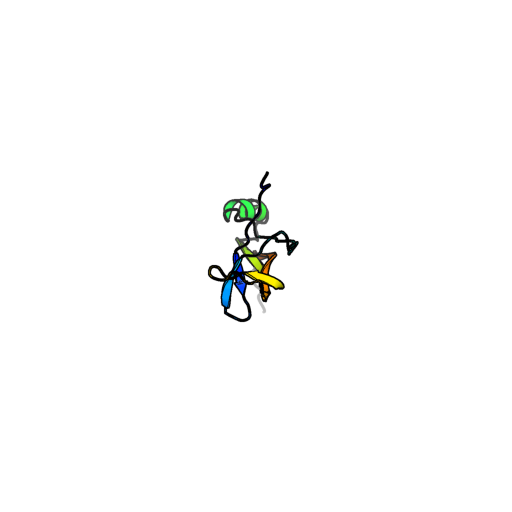94 ? -25.863 -0.027 24.841 1.00 58.97 94 GLN A C 1
ATOM 768 O O . GLN A 1 94 ? -25.946 -1.198 25.213 1.00 58.97 94 GLN 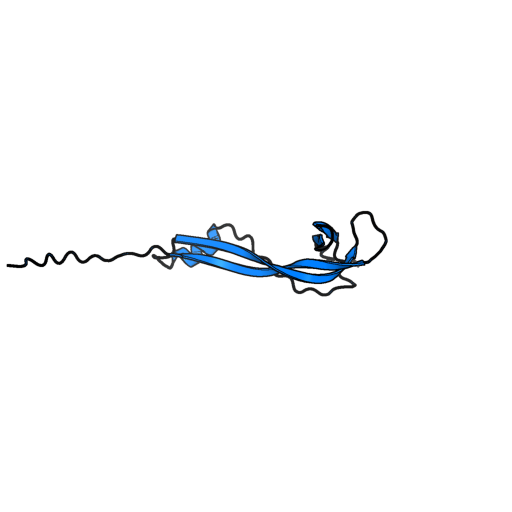A O 1
ATOM 773 N N . LYS A 1 95 ? -26.197 0.983 25.656 1.00 56.41 95 LYS A N 1
ATOM 774 C CA . LYS A 1 95 ? -26.906 0.769 26.930 1.00 56.41 95 LYS A CA 1
ATOM 775 C C . LYS A 1 95 ? -28.407 0.664 26.642 1.00 56.41 95 LYS A C 1
ATOM 777 O O . LYS A 1 95 ? -29.075 1.676 26.452 1.00 56.41 95 LYS A O 1
ATOM 782 N N . PHE A 1 96 ? -28.955 -0.551 26.626 1.00 54.97 96 PHE A N 1
ATOM 783 C CA . PHE A 1 96 ? -30.408 -0.738 26.643 1.00 54.97 96 PHE A CA 1
ATOM 784 C C . PHE A 1 96 ? -30.939 -0.415 28.043 1.00 54.97 96 PHE A C 1
ATOM 786 O O . PHE A 1 96 ? -30.807 -1.206 28.977 1.00 54.97 96 PHE A O 1
ATOM 793 N N . GLY A 1 97 ? -31.523 0.772 28.200 1.00 48.94 97 GLY A N 1
ATOM 794 C CA . GLY A 1 97 ? -32.241 1.156 29.409 1.00 48.94 97 GLY A CA 1
ATOM 795 C C . GLY A 1 97 ? -33.593 0.454 29.477 1.00 48.94 97 GLY A C 1
ATOM 796 O O . GLY A 1 97 ? -34.608 1.039 29.117 1.00 48.94 97 GLY A O 1
ATOM 797 N N . PHE A 1 98 ? -33.634 -0.793 29.949 1.00 50.25 98 PHE A N 1
ATOM 798 C CA . PHE A 1 98 ? -34.902 -1.389 30.366 1.00 50.25 98 PHE A CA 1
ATOM 799 C C . PHE A 1 98 ? -35.322 -0.746 31.689 1.00 50.25 98 PHE A C 1
ATOM 801 O O . PHE A 1 98 ? -34.918 -1.186 32.767 1.00 50.25 98 PHE A O 1
ATOM 808 N N . LYS A 1 99 ? -36.163 0.291 31.623 1.00 46.56 99 LYS A N 1
ATOM 809 C CA . LYS A 1 99 ? -37.049 0.600 32.747 1.00 46.56 99 LYS A CA 1
ATOM 810 C C . LYS A 1 99 ? -37.938 -0.629 32.941 1.00 46.56 99 LYS A C 1
ATOM 812 O O . LYS A 1 99 ? -38.835 -0.878 32.141 1.00 46.56 99 LYS A O 1
ATOM 817 N N . LYS A 1 100 ? -37.671 -1.424 33.979 1.00 46.81 100 LYS A N 1
ATOM 818 C CA . LYS A 1 100 ? -38.630 -2.413 34.483 1.00 46.81 100 LYS A CA 1
ATOM 819 C C . LYS A 1 100 ? -39.793 -1.655 35.123 1.00 46.81 100 LYS A C 1
ATOM 821 O O . LYS A 1 100 ? -39.864 -1.543 36.340 1.00 46.81 100 LYS A O 1
ATOM 826 N N . GLU A 1 101 ? -40.684 -1.108 34.310 1.00 48.03 101 GLU A N 1
ATOM 827 C CA . GLU A 1 101 ? -42.042 -0.842 34.767 1.00 48.03 101 GLU A CA 1
ATOM 828 C C . GLU A 1 101 ? -42.783 -2.171 34.610 1.00 48.03 101 GLU A C 1
ATOM 830 O O . GLU A 1 101 ? -43.087 -2.620 33.506 1.00 48.03 101 GLU A O 1
ATOM 835 N N . ALA A 1 102 ? -42.942 -2.878 35.730 1.00 44.31 102 ALA A N 1
ATOM 836 C CA . ALA A 1 102 ? -43.793 -4.052 35.787 1.00 44.31 102 ALA A CA 1
ATOM 837 C C . ALA A 1 102 ? -45.231 -3.582 35.546 1.00 44.31 102 ALA A C 1
ATOM 839 O O . ALA A 1 102 ? -45.868 -3.033 36.442 1.00 44.31 102 ALA A O 1
ATOM 840 N N . VAL A 1 103 ? -45.722 -3.761 34.323 1.00 46.91 103 VAL A N 1
ATOM 841 C CA . VAL A 1 103 ? -47.149 -3.649 34.035 1.00 46.91 103 VAL A CA 1
ATOM 842 C C . VAL A 1 103 ? -47.796 -4.903 34.610 1.00 46.91 103 VAL A C 1
ATOM 844 O O . VAL A 1 103 ? -47.652 -5.994 34.060 1.00 46.91 103 VAL A O 1
ATOM 847 N N . ILE A 1 104 ? -48.458 -4.754 35.756 1.00 45.12 104 ILE A N 1
ATOM 848 C CA . ILE A 1 104 ? -49.443 -5.730 36.217 1.00 45.12 104 ILE A CA 1
ATOM 849 C C . ILE A 1 104 ? -50.640 -5.557 35.283 1.00 45.12 104 ILE A C 1
ATOM 851 O O . ILE A 1 104 ? -51.259 -4.495 35.267 1.00 45.12 104 ILE A O 1
ATOM 855 N N . ILE A 1 105 ? -50.906 -6.563 34.455 1.00 41.34 105 ILE A N 1
ATOM 856 C CA . ILE A 1 105 ? -52.178 -6.673 33.744 1.00 41.34 105 ILE A CA 1
ATOM 857 C C . ILE A 1 105 ? -53.093 -7.457 34.686 1.00 41.34 105 ILE A C 1
ATOM 859 O O . ILE A 1 105 ? -52.812 -8.626 34.955 1.00 41.34 105 ILE A O 1
ATOM 863 N N . GLU A 1 106 ? -54.109 -6.787 35.228 1.00 38.84 106 GLU A N 1
ATOM 864 C CA . GLU A 1 106 ? -55.291 -7.447 35.803 1.00 38.84 106 GLU A CA 1
ATOM 865 C C . GLU A 1 106 ? -56.233 -7.910 34.686 1.00 38.84 106 GLU A C 1
ATOM 867 O O . GLU A 1 106 ? -56.406 -7.149 33.702 1.00 38.84 106 GLU A O 1
#

Radius of gyration: 23.52 Å; chains: 1; bounding box: 77×27×54 Å

Sequence (106 aa):
NYKNVTILRSISKSTEQSVYLHPQHSKFQITFCESSSDEIFNENIKNDECAVNANCANIYRWVNTLIRYSHSSDYINDFVLLPIDCLCVINWKQKFGFKKEAVIIE

Organism: NCBI:txid189291

Foldseek 3Di:
DPDDFPFDWWAFPVPRDIWTDGCVFDDDDADDPPPPPQVPVVVVVVVPVFWDGKDKDFDKDWDWTFIDDPPDPDTDTTTTIGGNDMDMDIDTHDDDPPPPPPPDDD